Protein AF-A0A3A4UG63-F1 (afdb_monomer)

Mean predicted aligned error: 16.77 Å

Solvent-accessible surface area (backbone atoms only — not comparable to full-atom values): 6951 Å² total; per-residue (Å²): 131,82,83,76,80,80,70,86,43,28,68,48,33,47,74,71,68,38,58,67,50,102,50,87,67,40,35,25,43,45,97,91,69,50,77,26,64,47,88,69,78,74,77,79,79,59,62,96,84,64,72,79,82,62,91,85,60,94,58,74,82,79,79,65,55,90,42,75,35,37,29,29,35,79,90,79,68,50,73,49,77,19,70,22,62,75,68,52,58,90,82,47,44,73,62,77,81,74,95,76,74,78,82,128

Structure (mmCIF, N/CA/C/O backbone):
data_AF-A0A3A4UG63-F1
#
_entry.id   AF-A0A3A4UG63-F1
#
loop_
_atom_site.group_PDB
_atom_site.id
_atom_site.type_symbol
_atom_site.label_atom_id
_atom_site.label_alt_id
_atom_site.label_comp_id
_atom_site.label_asym_id
_atom_site.label_entity_id
_atom_site.label_seq_id
_atom_site.pdbx_PDB_ins_code
_atom_site.Cartn_x
_atom_site.Cartn_y
_atom_site.Cartn_z
_atom_site.occupancy
_atom_site.B_iso_or_equiv
_atom_site.auth_seq_id
_atom_site.auth_comp_id
_atom_site.auth_asym_id
_atom_site.auth_atom_id
_atom_site.pdbx_PDB_model_num
ATOM 1 N N . GLU A 1 1 ? 28.208 -4.809 -40.631 1.00 43.94 1 GLU A N 1
ATOM 2 C CA . GLU A 1 1 ? 27.530 -4.798 -39.321 1.00 43.94 1 GLU A CA 1
ATOM 3 C C . GLU A 1 1 ? 26.033 -4.956 -39.566 1.00 43.94 1 GLU A C 1
ATOM 5 O O . GLU A 1 1 ? 25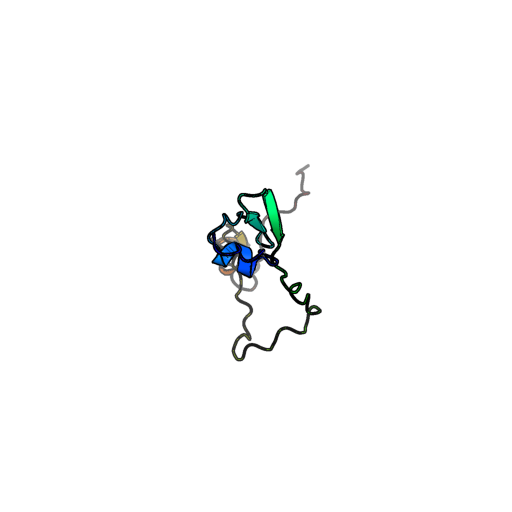.550 -4.300 -40.487 1.00 43.94 1 GLU A O 1
ATOM 10 N N . PRO A 1 2 ? 25.321 -5.879 -38.897 1.00 45.19 2 PRO A N 1
ATOM 11 C CA . PRO A 1 2 ? 23.872 -5.993 -39.055 1.00 45.19 2 PRO A CA 1
ATOM 12 C C . PRO A 1 2 ? 23.182 -4.761 -38.437 1.00 45.19 2 PRO A C 1
ATOM 14 O O . PRO A 1 2 ? 23.672 -4.253 -37.428 1.00 45.19 2 PRO A O 1
ATOM 17 N N . PRO A 1 3 ? 22.081 -4.257 -39.025 1.00 50.66 3 PRO A N 1
ATOM 18 C CA . PRO A 1 3 ? 21.398 -3.069 -38.522 1.00 50.66 3 PRO A CA 1
ATOM 19 C C . PRO A 1 3 ? 20.867 -3.349 -37.114 1.00 50.66 3 PRO A C 1
ATOM 21 O O . PRO A 1 3 ? 20.091 -4.284 -36.910 1.00 50.66 3 PRO A O 1
ATOM 24 N N . GLN A 1 4 ? 21.324 -2.569 -36.135 1.00 56.38 4 GLN A N 1
ATOM 25 C CA . GLN A 1 4 ? 20.811 -2.642 -34.772 1.00 56.38 4 GLN A CA 1
ATOM 26 C C . GLN A 1 4 ? 19.334 -2.258 -34.809 1.00 56.38 4 GLN A C 1
ATOM 28 O O . GLN A 1 4 ? 18.977 -1.188 -35.297 1.00 56.38 4 GLN A O 1
ATOM 33 N N . LYS 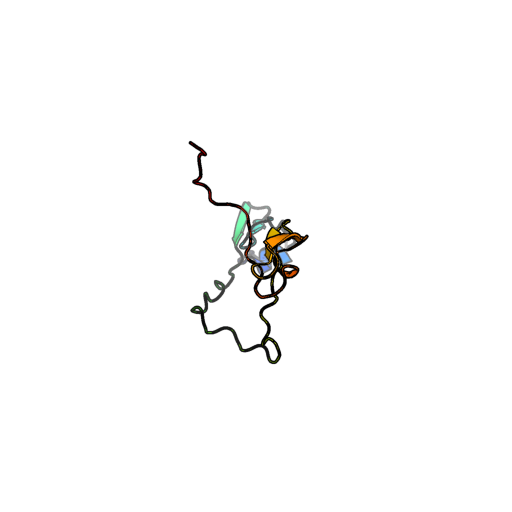A 1 5 ? 18.475 -3.169 -34.348 1.00 68.56 5 LYS A N 1
ATOM 34 C CA . LYS A 1 5 ? 17.039 -2.933 -34.242 1.00 68.56 5 LYS A CA 1
ATOM 35 C C . LYS A 1 5 ? 16.841 -1.732 -33.315 1.00 68.56 5 LYS A C 1
ATOM 37 O O . LYS A 1 5 ? 17.192 -1.806 -32.140 1.00 68.56 5 LYS A O 1
ATOM 42 N N . GLU A 1 6 ? 16.357 -0.622 -33.864 1.00 79.69 6 GLU A N 1
ATOM 43 C CA . GLU A 1 6 ? 16.074 0.582 -33.090 1.00 79.69 6 GLU A CA 1
ATOM 44 C C . GLU A 1 6 ? 15.013 0.240 -32.040 1.00 79.69 6 GLU A C 1
ATOM 46 O O . GLU A 1 6 ? 13.891 -0.120 -32.383 1.00 79.69 6 GLU A O 1
ATOM 51 N N . VAL A 1 7 ? 15.395 0.287 -30.764 1.00 88.94 7 VAL A N 1
ATOM 52 C CA . VAL A 1 7 ? 14.487 0.064 -29.634 1.00 88.94 7 VAL A CA 1
ATOM 53 C C . VAL A 1 7 ? 13.466 1.199 -29.597 1.00 88.94 7 VAL A C 1
ATOM 55 O O . VAL A 1 7 ? 13.865 2.367 -29.570 1.00 88.94 7 VAL A O 1
ATOM 58 N N . ALA A 1 8 ? 12.174 0.863 -29.574 1.00 91.56 8 ALA A N 1
ATOM 59 C CA . ALA A 1 8 ? 11.086 1.844 -29.575 1.00 91.56 8 ALA A CA 1
ATOM 60 C C . ALA A 1 8 ? 10.127 1.740 -28.373 1.00 91.56 8 ALA A C 1
ATOM 62 O O . ALA A 1 8 ? 9.240 2.582 -28.244 1.00 91.56 8 ALA A O 1
ATOM 63 N N . SER A 1 9 ? 10.299 0.758 -27.480 1.00 93.12 9 SER A N 1
ATOM 64 C CA . SER A 1 9 ? 9.457 0.586 -26.285 1.00 93.12 9 SER A CA 1
ATOM 65 C C . SER A 1 9 ? 10.243 0.140 -25.048 1.00 93.12 9 SER A C 1
ATOM 67 O O . SER A 1 9 ? 11.414 -0.248 -25.133 1.00 93.12 9 SER A O 1
ATOM 69 N N . PHE A 1 10 ? 9.586 0.175 -23.884 1.00 95.38 10 PHE A N 1
ATOM 70 C CA . PHE A 1 10 ? 10.146 -0.330 -22.630 1.00 95.38 10 PHE A CA 1
ATOM 71 C C . PHE A 1 10 ? 10.461 -1.831 -22.714 1.00 95.38 10 PHE A C 1
ATOM 73 O O . PHE A 1 10 ? 11.549 -2.249 -22.319 1.00 95.38 10 PHE A O 1
ATOM 80 N N . GLU A 1 11 ? 9.564 -2.629 -23.294 1.00 94.19 11 GLU A N 1
ATOM 81 C CA . GLU A 1 11 ? 9.719 -4.078 -23.471 1.00 94.19 11 GLU A CA 1
ATOM 82 C C . GLU A 1 11 ? 10.926 -4.393 -24.347 1.00 94.19 11 GLU A C 1
ATOM 84 O O . GLU A 1 11 ? 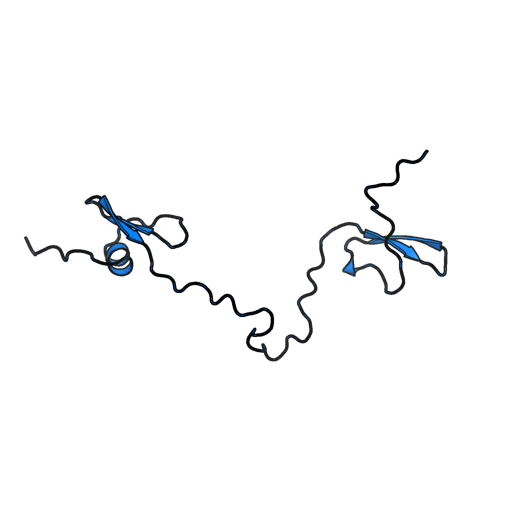11.715 -5.275 -24.013 1.00 94.19 11 GLU A O 1
ATOM 89 N N . GLU A 1 12 ? 11.106 -3.657 -25.446 1.00 94.12 12 GLU A N 1
ATOM 90 C CA . GLU A 1 12 ? 12.264 -3.825 -26.321 1.00 94.12 12 GLU A CA 1
ATOM 91 C C . GLU A 1 12 ? 13.562 -3.383 -25.635 1.00 94.12 12 GLU A C 1
ATOM 93 O O . GLU A 1 12 ? 14.588 -4.048 -25.780 1.00 94.12 12 GLU A O 1
ATOM 98 N N . CYS A 1 13 ? 13.521 -2.310 -24.838 1.00 94.69 13 CYS A N 1
ATOM 99 C CA . CYS A 1 13 ? 14.666 -1.838 -24.063 1.00 94.69 13 CYS A CA 1
ATOM 100 C C . CYS A 1 13 ? 15.102 -2.879 -23.022 1.00 94.69 13 CYS A C 1
ATOM 102 O O . CYS A 1 13 ? 16.290 -3.206 -22.939 1.00 94.69 13 CYS A O 1
ATOM 104 N N . PHE A 1 14 ? 14.144 -3.443 -22.281 1.00 94.19 14 PHE A N 1
ATOM 105 C CA . PHE A 1 14 ? 14.371 -4.492 -21.290 1.00 94.19 14 PHE A CA 1
ATOM 106 C C . PHE A 1 14 ? 14.837 -5.802 -21.935 1.00 94.19 14 PHE A C 1
ATOM 108 O O . PHE A 1 14 ? 15.813 -6.398 -21.482 1.00 94.19 14 PHE A O 1
ATOM 115 N N . ALA A 1 15 ? 14.201 -6.229 -23.029 1.00 93.62 15 ALA A N 1
ATOM 116 C CA . ALA A 1 15 ? 14.583 -7.434 -23.766 1.00 93.62 15 ALA A CA 1
ATOM 117 C C . A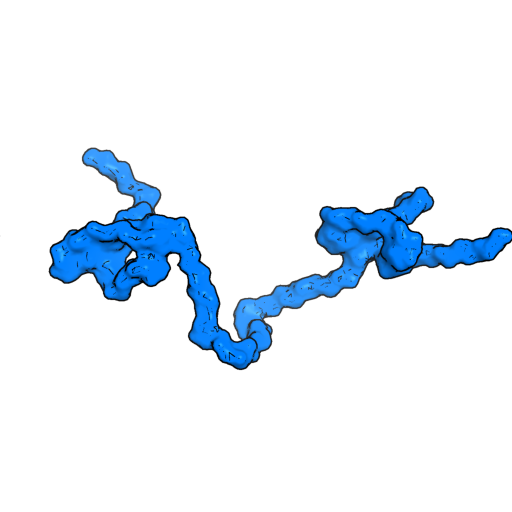LA A 1 15 ? 15.984 -7.322 -24.390 1.00 93.62 15 ALA A C 1
ATOM 119 O O . ALA A 1 15 ? 16.680 -8.326 -24.532 1.00 93.62 15 ALA A O 1
ATOM 120 N N . ALA A 1 16 ? 16.420 -6.102 -24.716 1.00 92.00 16 ALA A N 1
ATOM 121 C CA . ALA A 1 16 ? 17.785 -5.809 -25.142 1.00 92.00 16 ALA A CA 1
ATOM 122 C C . ALA A 1 16 ? 18.811 -5.818 -23.985 1.00 92.00 16 ALA A C 1
ATOM 124 O O . ALA A 1 16 ? 19.996 -5.598 -24.228 1.00 92.00 16 ALA A O 1
ATOM 125 N N . GLY A 1 17 ? 18.389 -6.086 -22.741 1.00 93.19 17 GLY A N 1
ATOM 126 C CA . GLY A 1 17 ? 19.268 -6.229 -21.575 1.00 93.19 17 GLY A CA 1
ATOM 127 C C . GLY A 1 17 ? 19.743 -4.907 -20.969 1.00 93.19 17 GLY A C 1
ATOM 128 O O . GLY A 1 17 ? 20.718 -4.893 -20.218 1.00 93.19 17 GLY A O 1
ATOM 129 N N . ASN A 1 18 ? 19.087 -3.793 -21.300 1.00 94.25 18 ASN A N 1
ATOM 130 C CA . ASN A 1 18 ? 19.417 -2.486 -20.739 1.00 94.25 18 ASN A CA 1
ATOM 131 C C . ASN A 1 18 ? 18.979 -2.373 -19.262 1.00 94.25 18 ASN A C 1
ATOM 133 O O . ASN A 1 18 ? 18.037 -3.053 -18.843 1.00 94.25 18 ASN A O 1
ATOM 137 N N . PRO A 1 19 ? 19.631 -1.511 -18.456 1.00 94.75 19 PRO A N 1
ATOM 138 C CA . PRO A 1 19 ? 19.283 -1.332 -17.052 1.00 94.75 19 PRO A CA 1
ATOM 139 C C . PRO A 1 19 ? 17.867 -0.768 -16.879 1.00 94.75 19 PRO A C 1
ATOM 141 O O . PRO A 1 19 ? 17.516 0.273 -17.445 1.00 94.75 19 PRO A O 1
ATOM 144 N N . VAL A 1 20 ? 17.085 -1.441 -16.033 1.00 96.38 20 VAL A N 1
ATOM 145 C CA . VAL A 1 20 ? 15.795 -0.960 -15.528 1.00 96.38 20 VAL A CA 1
ATOM 146 C C . VAL A 1 20 ? 16.019 -0.283 -14.181 1.00 96.38 20 VAL A C 1
ATOM 148 O O . VAL A 1 20 ? 16.731 -0.804 -13.325 1.00 96.38 20 VAL A O 1
ATOM 151 N N . MET A 1 21 ? 15.435 0.895 -14.006 1.00 92.88 21 MET A N 1
ATOM 152 C CA . MET A 1 21 ? 15.515 1.681 -12.782 1.00 92.88 21 MET A CA 1
ATOM 153 C C . MET A 1 21 ? 14.467 1.207 -11.773 1.00 92.88 21 MET A C 1
ATOM 155 O O . MET A 1 21 ? 13.371 0.789 -12.151 1.00 92.88 21 MET A O 1
ATOM 159 N N . GLU A 1 22 ? 14.793 1.312 -10.485 1.00 90.38 22 GLU A N 1
ATOM 160 C CA . GLU A 1 22 ? 13.875 1.027 -9.376 1.00 90.38 22 GLU A CA 1
ATOM 161 C C . GLU A 1 22 ? 12.856 2.170 -9.207 1.00 90.38 22 GLU A C 1
ATOM 163 O O . GLU A 1 22 ? 12.877 2.920 -8.233 1.00 90.38 22 GLU A O 1
ATOM 168 N N . SER A 1 23 ? 11.986 2.350 -10.202 1.00 90.00 23 SER A N 1
ATOM 169 C CA . SER A 1 23 ? 10.916 3.351 -10.225 1.00 90.00 23 SER A CA 1
ATOM 170 C C . SER A 1 23 ? 9.560 2.725 -10.560 1.00 90.00 23 SER A C 1
ATOM 172 O O . SER A 1 23 ? 9.485 1.612 -11.083 1.00 90.00 23 SER A O 1
ATOM 174 N N . TYR A 1 24 ? 8.481 3.446 -10.240 1.00 90.00 24 TYR A N 1
ATOM 175 C CA . TYR A 1 24 ? 7.117 3.091 -10.633 1.00 90.00 24 TYR A CA 1
ATOM 176 C C . TYR A 1 24 ? 6.434 4.290 -11.322 1.00 90.00 24 TYR A C 1
ATOM 178 O O . TYR A 1 24 ? 6.322 5.341 -10.684 1.00 90.00 24 TYR A O 1
ATOM 186 N N . PRO A 1 25 ? 5.999 4.169 -12.595 1.00 92.62 25 PRO A N 1
ATOM 187 C CA . PRO A 1 25 ? 6.182 3.010 -13.481 1.00 92.62 25 PRO A CA 1
ATOM 188 C C . PRO A 1 25 ? 7.663 2.698 -13.735 1.00 92.62 25 PRO A C 1
ATOM 190 O O . PRO A 1 25 ? 8.520 3.577 -13.576 1.00 92.62 25 PRO A O 1
ATOM 193 N N . ARG A 1 26 ? 7.969 1.450 -14.115 1.00 95.56 26 ARG A N 1
ATOM 194 C CA . ARG A 1 26 ? 9.353 1.039 -14.378 1.00 95.56 26 ARG A CA 1
ATOM 195 C C . ARG A 1 26 ? 9.917 1.829 -15.552 1.00 95.56 26 ARG A C 1
ATOM 197 O O . ARG A 1 26 ? 9.207 2.180 -16.491 1.00 95.56 26 ARG A O 1
ATOM 204 N N . GLN A 1 27 ? 11.214 2.109 -15.510 1.00 96.94 27 GLN A N 1
ATOM 205 C CA . GLN A 1 27 ? 11.891 2.874 -16.557 1.00 96.94 27 GLN A CA 1
ATOM 206 C C . GLN A 1 27 ? 13.145 2.144 -17.020 1.00 96.94 27 GLN A C 1
ATOM 208 O O . GLN A 1 27 ? 13.898 1.641 -16.194 1.00 96.94 27 GLN A O 1
ATOM 213 N N . CYS A 1 28 ? 13.393 2.107 -18.326 1.00 96.56 28 CYS A N 1
ATOM 214 C CA . CYS A 1 28 ? 14.556 1.469 -18.932 1.00 96.56 28 CYS A CA 1
ATOM 215 C C . CYS A 1 28 ? 15.405 2.502 -19.681 1.00 96.56 28 CYS A C 1
ATOM 217 O O . CYS A 1 28 ? 14.864 3.337 -20.411 1.00 96.56 28 CYS A O 1
ATOM 219 N N . ARG A 1 29 ? 16.731 2.457 -19.497 1.00 95.00 29 ARG A N 1
ATOM 220 C CA . ARG A 1 29 ? 17.675 3.395 -20.125 1.00 95.00 29 ARG A CA 1
ATOM 221 C C . ARG A 1 29 ? 18.654 2.666 -21.032 1.00 95.00 29 ARG A C 1
ATOM 223 O O . ARG A 1 29 ? 19.405 1.819 -20.563 1.00 95.00 29 ARG A O 1
ATOM 230 N N . THR A 1 30 ? 18.713 3.053 -22.299 1.00 93.00 30 THR A N 1
ATOM 231 C CA . THR A 1 30 ? 19.658 2.478 -23.262 1.00 93.00 30 THR A CA 1
ATOM 232 C C . THR A 1 30 ? 21.069 3.057 -23.129 1.00 93.00 30 THR A C 1
ATOM 234 O O . THR A 1 30 ? 21.279 4.133 -22.558 1.00 93.00 30 THR A O 1
ATOM 237 N N . VAL A 1 31 ? 22.057 2.363 -23.703 1.00 89.31 31 VAL A N 1
ATOM 238 C CA . VAL A 1 31 ? 23.461 2.818 -23.745 1.00 89.31 31 VAL A CA 1
ATOM 239 C C . VAL A 1 31 ? 23.656 4.138 -24.501 1.00 89.31 31 VAL A C 1
ATOM 241 O O . VAL A 1 31 ? 24.518 4.928 -24.125 1.00 89.31 31 VAL A O 1
ATOM 244 N N . ASP A 1 32 ? 22.835 4.411 -25.522 1.00 89.75 32 ASP A N 1
ATOM 245 C CA . ASP A 1 32 ? 22.810 5.679 -26.268 1.00 89.75 32 ASP A CA 1
ATOM 246 C C . ASP A 1 32 ? 22.036 6.790 -25.532 1.00 89.75 32 ASP A C 1
ATOM 248 O O . ASP A 1 32 ? 21.969 7.923 -26.003 1.00 89.75 32 ASP A O 1
ATOM 252 N N . GLY A 1 33 ? 21.498 6.495 -24.343 1.00 89.25 33 GLY A N 1
ATOM 253 C CA . GLY A 1 33 ? 20.894 7.478 -23.449 1.00 89.25 33 GLY A CA 1
ATOM 254 C C . GLY A 1 33 ? 19.412 7.755 -23.693 1.00 89.25 33 GLY A C 1
ATOM 255 O O . GLY A 1 33 ? 18.901 8.726 -23.135 1.00 89.25 33 GLY A O 1
ATOM 256 N N . LYS A 1 34 ? 18.716 6.926 -24.479 1.00 93.12 34 LYS A N 1
ATOM 257 C CA . LYS A 1 34 ? 17.254 6.986 -24.609 1.00 93.12 34 LYS A CA 1
ATOM 258 C C . LYS A 1 34 ? 16.591 6.381 -23.374 1.00 93.12 34 LYS A C 1
ATOM 260 O O . LYS A 1 34 ? 17.140 5.485 -22.730 1.00 93.12 34 LYS A O 1
ATOM 265 N N . TYR A 1 35 ? 15.399 6.879 -23.062 1.00 94.00 35 TYR A N 1
ATOM 266 C CA . TYR A 1 35 ? 14.602 6.445 -21.919 1.00 94.00 35 TYR A CA 1
ATOM 267 C C . TYR A 1 35 ? 13.235 5.974 -22.390 1.00 94.00 35 TYR A C 1
ATOM 269 O O . TYR A 1 35 ? 12.574 6.665 -23.164 1.00 94.00 35 TYR A O 1
ATOM 277 N N . PHE A 1 36 ? 12.816 4.825 -21.874 1.00 95.75 36 PHE A N 1
ATOM 278 C CA . PHE A 1 36 ? 11.508 4.240 -22.127 1.00 95.75 36 PHE A CA 1
ATOM 279 C C . PHE A 1 36 ? 10.823 3.985 -20.787 1.00 95.75 36 PHE A C 1
ATOM 281 O O . PHE A 1 36 ? 11.416 3.378 -19.894 1.00 95.75 36 PHE A O 1
ATOM 288 N N . VAL A 1 37 ? 9.598 4.478 -20.638 1.00 96.06 37 VAL A N 1
ATOM 289 C CA . VAL A 1 37 ? 8.764 4.282 -19.447 1.00 96.06 37 VAL A CA 1
ATOM 290 C C . VAL A 1 37 ? 7.764 3.177 -19.760 1.00 96.06 37 VAL A C 1
ATOM 292 O O . VAL A 1 37 ? 7.221 3.149 -20.862 1.00 96.06 37 VAL A O 1
ATOM 295 N N . GLU A 1 38 ? 7.551 2.261 -18.821 1.00 94.44 38 GLU A N 1
ATOM 296 C CA . GLU A 1 38 ? 6.510 1.242 -18.927 1.00 94.44 38 GLU A CA 1
ATOM 297 C C . GLU A 1 38 ? 5.126 1.905 -18.965 1.00 94.44 38 GLU A C 1
ATOM 299 O O . GLU A 1 38 ? 4.785 2.702 -18.086 1.00 94.44 38 GLU A O 1
ATOM 304 N N . GLU A 1 39 ? 4.330 1.568 -19.978 1.00 91.75 39 GLU A N 1
ATOM 305 C CA . GLU A 1 39 ? 2.937 1.993 -20.074 1.00 91.75 39 GLU A CA 1
ATOM 306 C C . GLU A 1 39 ? 2.085 1.038 -19.235 1.00 91.75 39 GLU A C 1
ATOM 308 O O . GLU A 1 39 ? 1.691 -0.039 -19.677 1.00 91.75 39 GLU A O 1
ATOM 313 N N . ILE A 1 40 ? 1.861 1.414 -17.978 1.00 87.25 40 ILE A N 1
ATOM 314 C CA . ILE A 1 40 ? 0.900 0.737 -17.112 1.00 87.25 40 ILE A CA 1
ATOM 315 C C . ILE A 1 40 ? -0.456 1.424 -17.245 1.00 87.25 40 ILE A C 1
ATOM 317 O O . ILE A 1 40 ? -0.555 2.649 -17.162 1.00 87.25 40 ILE A O 1
ATOM 321 N N . GLU A 1 41 ? -1.510 0.635 -17.435 1.00 82.12 41 GLU A N 1
ATOM 322 C CA . GLU A 1 41 ? -2.871 1.136 -17.274 1.00 82.12 41 GLU A CA 1
ATOM 323 C C . GLU A 1 41 ? -3.025 1.599 -15.821 1.00 82.12 41 GLU A C 1
ATOM 325 O O . GLU A 1 41 ? -2.623 0.888 -14.891 1.00 82.12 41 GLU A O 1
ATOM 330 N N . GLU A 1 42 ? -3.546 2.812 -15.611 1.00 77.62 42 GLU A N 1
ATOM 331 C CA . GLU A 1 42 ? -3.818 3.282 -14.255 1.00 77.62 42 GLU A CA 1
ATOM 332 C C . GLU A 1 42 ? -4.681 2.235 -13.542 1.00 77.62 42 GLU A C 1
ATOM 334 O O . GLU A 1 42 ? -5.642 1.730 -14.138 1.00 77.62 42 GLU A O 1
ATOM 339 N N . PRO A 1 43 ? -4.360 1.876 -12.283 1.00 66.56 43 PRO A N 1
ATOM 340 C CA . PRO A 1 43 ? -5.230 0.996 -11.533 1.00 66.56 43 PRO A CA 1
ATOM 341 C C . PRO A 1 43 ? -6.595 1.663 -11.525 1.00 66.56 43 PRO A C 1
ATOM 343 O O . PRO A 1 43 ? -6.711 2.813 -11.097 1.00 66.56 43 PRO A O 1
ATOM 346 N N . ILE A 1 44 ? -7.601 0.954 -12.043 1.00 64.06 44 ILE A N 1
ATOM 347 C CA . ILE A 1 44 ? -8.980 1.416 -12.008 1.00 64.06 44 ILE A CA 1
ATOM 348 C C . ILE A 1 44 ? -9.231 1.783 -10.550 1.00 64.06 44 ILE A C 1
ATOM 350 O O . ILE A 1 44 ? -9.292 0.906 -9.684 1.00 64.06 44 ILE A O 1
ATOM 354 N N . LEU A 1 45 ? -9.316 3.085 -10.267 1.00 62.84 45 LEU A N 1
ATOM 355 C CA . LEU A 1 45 ? -9.853 3.585 -9.017 1.00 62.84 45 LEU A CA 1
ATOM 356 C C . LEU A 1 45 ? -11.335 3.256 -9.098 1.00 62.84 45 LEU A C 1
ATOM 358 O O . LEU A 1 45 ? -12.159 4.091 -9.470 1.00 62.84 45 LEU A O 1
ATOM 362 N N . LEU A 1 46 ? -11.648 1.979 -8.872 1.00 61.97 46 LEU A N 1
ATOM 363 C CA . LEU A 1 46 ? -13.011 1.513 -8.787 1.00 61.97 46 LEU A CA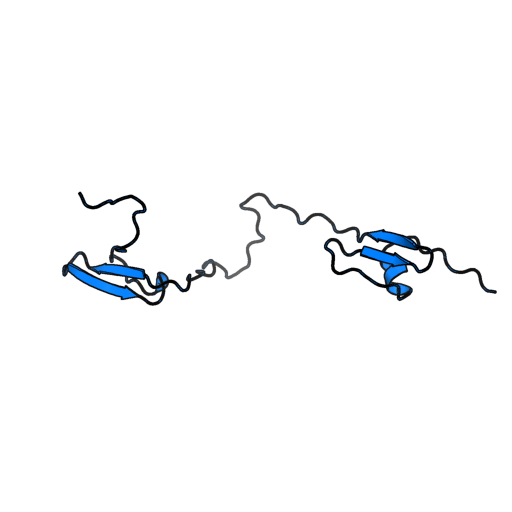 1
ATOM 364 C C . LEU A 1 46 ? -13.683 2.417 -7.756 1.00 61.97 46 LEU A C 1
ATOM 366 O O . LEU A 1 46 ? -13.088 2.682 -6.701 1.00 61.97 46 LEU A O 1
ATOM 370 N N . PRO A 1 47 ? -14.884 2.937 -8.053 1.00 65.56 47 PRO A N 1
ATOM 371 C CA . PRO A 1 47 ? -15.620 3.680 -7.052 1.00 65.56 47 PRO A CA 1
ATOM 372 C C . PRO A 1 47 ? -15.727 2.800 -5.797 1.00 65.56 47 PRO A C 1
ATOM 374 O O . PRO A 1 47 ? -15.871 1.576 -5.923 1.00 65.56 47 PRO A O 1
ATOM 377 N N . PRO A 1 48 ? -15.619 3.380 -4.587 1.00 58.00 48 PRO A N 1
ATOM 378 C CA . PRO A 1 48 ? -15.787 2.616 -3.359 1.00 58.00 48 PRO A CA 1
ATOM 379 C C . PRO A 1 48 ? -17.138 1.889 -3.417 1.00 58.00 48 PRO A C 1
ATOM 381 O O . PRO A 1 48 ? -18.186 2.530 -3.388 1.00 58.00 48 PRO A O 1
ATOM 384 N N . GLY A 1 49 ? -17.102 0.560 -3.571 1.00 56.09 49 GLY A N 1
ATOM 385 C CA . GLY A 1 49 ? -18.296 -0.277 -3.735 1.00 56.09 49 GLY A CA 1
ATOM 386 C C . GLY A 1 49 ? -18.271 -1.286 -4.889 1.00 56.09 49 GLY A C 1
ATOM 387 O O . GLY A 1 49 ? -19.083 -2.200 -4.863 1.00 56.09 49 GLY A O 1
ATOM 388 N N . GLU A 1 50 ? -17.344 -1.189 -5.849 1.00 60.59 50 GLU A N 1
ATOM 389 C CA . GLU A 1 50 ? -17.314 -2.091 -7.023 1.00 60.59 50 GLU A CA 1
ATOM 390 C C . GLU A 1 50 ? -16.188 -3.144 -6.969 1.00 60.59 50 GLU A C 1
ATOM 392 O O . GLU A 1 50 ? -15.720 -3.628 -8.002 1.00 60.59 50 GLU A O 1
ATOM 397 N N . LEU A 1 51 ? -15.706 -3.508 -5.772 1.00 63.69 51 LEU A N 1
ATOM 398 C CA . LEU A 1 51 ? -14.784 -4.641 -5.667 1.00 63.69 51 LEU A CA 1
ATOM 399 C C . LEU A 1 51 ? -15.499 -5.905 -6.179 1.00 63.69 51 LEU A C 1
ATOM 401 O O . LEU A 1 51 ? -16.608 -6.187 -5.713 1.00 63.69 51 LEU A O 1
ATOM 405 N N . PRO A 1 52 ? -14.885 -6.697 -7.082 1.00 58.62 52 PRO A N 1
ATOM 406 C CA . PRO A 1 52 ? -15.446 -7.984 -7.460 1.00 58.62 52 PRO A CA 1
ATOM 407 C C . PRO A 1 52 ? -15.635 -8.798 -6.184 1.00 58.62 52 PRO A C 1
ATOM 409 O O . PRO A 1 52 ? -14.688 -9.002 -5.422 1.00 58.62 52 PRO A O 1
ATOM 412 N N . SER A 1 53 ? -16.880 -9.198 -5.924 1.00 53.22 53 SER A N 1
ATOM 413 C CA . SER A 1 53 ? -17.255 -9.952 -4.736 1.00 53.22 53 SER A CA 1
ATOM 414 C C . SER A 1 53 ? -16.420 -11.226 -4.690 1.00 53.22 53 SER A C 1
ATOM 416 O O . SER A 1 53 ? -16.682 -12.179 -5.421 1.00 53.22 53 SER A O 1
ATOM 418 N N . VAL A 1 54 ? -15.376 -11.234 -3.865 1.00 62.09 54 VAL A N 1
ATOM 419 C CA . VAL A 1 54 ? -14.597 -12.437 -3.592 1.00 62.09 54 VAL A CA 1
ATOM 420 C C . VAL A 1 54 ? -15.530 -13.422 -2.877 1.00 62.09 54 VAL A C 1
ATOM 422 O O . VAL A 1 54 ? -16.013 -13.111 -1.784 1.00 62.09 54 VAL A O 1
ATOM 425 N N . PRO A 1 55 ? -15.852 -14.589 -3.470 1.00 49.47 55 PRO A N 1
ATOM 426 C CA . PRO A 1 55 ? -16.749 -15.537 -2.827 1.00 49.47 55 PRO A CA 1
ATOM 427 C C . PRO A 1 5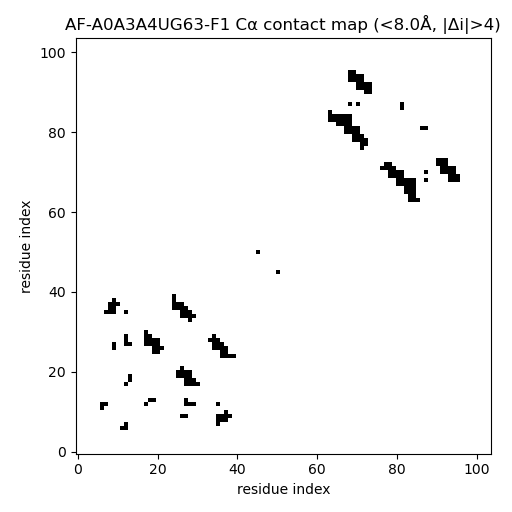5 ? -16.054 -16.096 -1.579 1.00 49.47 55 PR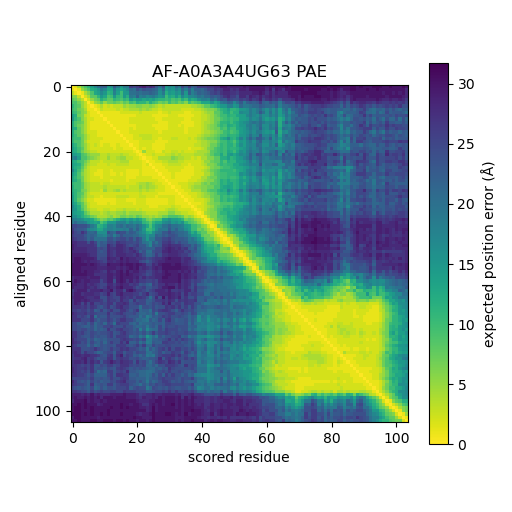O A C 1
ATOM 429 O O . PRO A 1 55 ? -15.109 -16.874 -1.685 1.00 49.47 55 PRO A O 1
ATOM 432 N N . GLY A 1 56 ? -16.512 -15.662 -0.398 1.00 58.59 56 GLY A N 1
ATOM 433 C CA . GLY A 1 56 ? -16.031 -16.130 0.908 1.00 58.59 56 GLY A CA 1
ATOM 434 C C . GLY A 1 56 ? -15.435 -15.073 1.849 1.00 58.59 56 GLY A C 1
ATOM 435 O O . GLY A 1 56 ? -14.924 -15.456 2.899 1.00 58.59 56 GLY A O 1
ATOM 436 N N . SER A 1 57 ? -15.491 -13.775 1.525 1.00 55.62 57 SER A N 1
ATOM 437 C CA . SER A 1 57 ? -14.948 -12.707 2.387 1.00 55.62 57 SER A CA 1
ATOM 438 C C . SER A 1 57 ? -16.027 -11.870 3.082 1.00 55.62 57 SER A C 1
ATOM 440 O O . SER A 1 57 ? -15.984 -10.646 3.052 1.00 55.62 57 SER A O 1
ATOM 442 N N . ASP A 1 58 ? -16.961 -12.513 3.782 1.00 60.72 58 ASP A N 1
ATOM 443 C CA . ASP A 1 58 ? -17.906 -11.821 4.686 1.00 60.72 58 ASP A CA 1
ATOM 444 C C . ASP A 1 58 ? -17.263 -11.427 6.031 1.00 60.72 58 ASP A C 1
ATOM 446 O O . ASP A 1 58 ? -17.936 -11.071 6.998 1.00 60.72 58 ASP A O 1
ATOM 450 N N . LYS A 1 59 ? -15.937 -11.520 6.121 1.00 60.69 59 LYS A N 1
ATOM 451 C CA . LYS A 1 59 ? -15.137 -10.951 7.196 1.00 60.69 59 LYS A CA 1
ATOM 452 C C . LYS A 1 59 ? -14.024 -10.193 6.510 1.00 60.69 59 LYS A C 1
ATOM 454 O O . LYS A 1 59 ? -13.053 -10.802 6.066 1.00 60.69 59 LYS A O 1
ATOM 459 N N . GLU A 1 60 ? -14.189 -8.880 6.389 1.00 63.53 60 GLU A N 1
ATOM 460 C CA . GLU A 1 60 ? -13.045 -8.001 6.173 1.00 63.53 60 GLU A CA 1
ATOM 461 C C . GLU A 1 60 ? -11.954 -8.462 7.150 1.00 63.53 60 GLU A C 1
ATOM 463 O O . GLU A 1 60 ? -12.274 -8.690 8.325 1.00 63.53 60 GLU A O 1
ATOM 468 N N . PRO A 1 61 ? -10.714 -8.726 6.699 1.00 60.59 61 PRO A N 1
ATOM 469 C CA . PRO A 1 61 ? -9.658 -9.119 7.612 1.00 60.59 61 PRO A CA 1
ATOM 470 C C . PRO A 1 61 ? -9.564 -8.021 8.666 1.00 60.59 61 PRO A C 1
ATOM 472 O O . PRO A 1 61 ? -9.193 -6.889 8.365 1.00 60.59 61 PRO A O 1
ATOM 475 N N . VAL A 1 62 ? -9.992 -8.338 9.889 1.00 67.19 62 VAL A N 1
ATOM 476 C CA . VAL A 1 62 ? -9.926 -7.408 11.009 1.00 67.19 62 VAL A CA 1
ATOM 477 C C . VAL A 1 62 ? -8.443 -7.185 11.252 1.00 67.19 62 VAL A C 1
ATOM 479 O O . VAL A 1 62 ? -7.757 -8.026 11.832 1.00 67.19 62 VAL A O 1
ATOM 482 N N . PHE A 1 63 ? -7.927 -6.079 10.725 1.00 65.06 63 PHE A N 1
ATOM 483 C CA . PHE A 1 63 ? -6.556 -5.658 10.943 1.00 65.06 63 PHE A CA 1
ATOM 484 C C . PHE A 1 63 ? -6.445 -5.206 12.395 1.00 65.06 63 PHE A C 1
ATOM 486 O O . PHE A 1 63 ? -6.704 -4.054 12.739 1.00 65.06 63 PHE A O 1
ATOM 493 N N . CYS A 1 64 ? -6.097 -6.144 13.271 1.00 77.06 64 CYS A N 1
ATOM 494 C CA . CYS A 1 64 ? -5.819 -5.839 14.662 1.00 77.06 64 CYS A CA 1
ATOM 495 C C . CYS A 1 64 ? -4.522 -5.034 14.734 1.00 77.06 64 CYS A C 1
ATOM 497 O O . CYS A 1 64 ? -3.432 -5.558 14.479 1.00 77.06 64 CYS A O 1
ATOM 499 N N . ILE A 1 65 ? -4.637 -3.756 15.092 1.00 76.00 65 ILE A N 1
ATOM 500 C CA . ILE A 1 65 ? -3.469 -2.946 15.430 1.00 76.00 65 ILE A CA 1
ATOM 501 C C . ILE A 1 65 ? -2.791 -3.546 16.671 1.00 76.00 65 ILE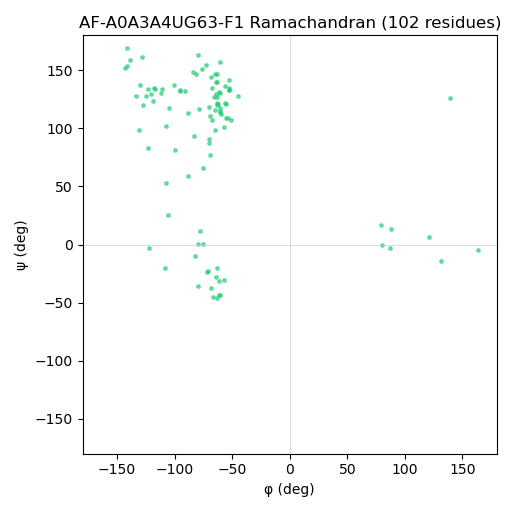 A C 1
ATOM 503 O O . ILE A 1 65 ? -3.450 -4.006 17.602 1.00 76.00 65 ILE A O 1
ATOM 507 N N . GLN A 1 66 ? -1.463 -3.563 16.684 1.00 77.44 66 GLN A N 1
ATOM 508 C CA . GLN A 1 66 ? -0.664 -4.128 17.777 1.00 77.44 66 GLN A CA 1
ATOM 509 C C . GLN A 1 66 ? -0.397 -3.058 18.849 1.00 77.44 66 GLN A C 1
ATOM 511 O O . GLN A 1 66 ? 0.750 -2.687 19.090 1.00 77.44 66 GLN A O 1
ATOM 516 N N . VAL A 1 67 ? -1.463 -2.496 19.428 1.00 84.69 67 VAL 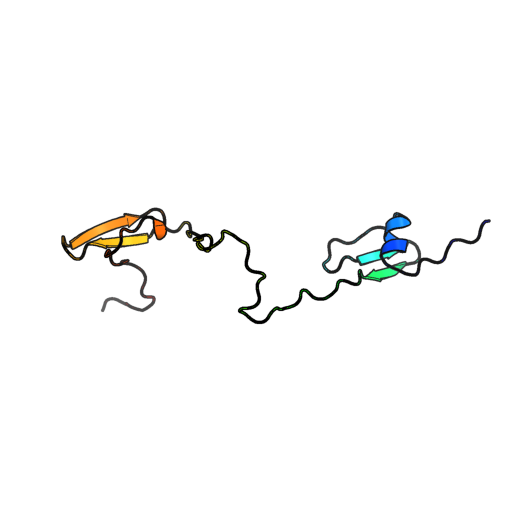A N 1
ATOM 517 C CA . VAL A 1 67 ? -1.385 -1.427 20.437 1.00 84.69 67 VAL A CA 1
ATOM 518 C C . VAL A 1 67 ? -2.046 -1.888 21.730 1.00 84.69 67 VAL A C 1
ATOM 520 O O . VAL A 1 67 ? -3.193 -2.343 21.716 1.00 84.69 67 VAL A O 1
ATOM 523 N N . ILE A 1 68 ? -1.329 -1.721 22.847 1.00 87.38 68 ILE A N 1
ATOM 524 C CA . ILE A 1 68 ? -1.856 -2.007 24.182 1.00 87.38 68 ILE A CA 1
ATOM 525 C C . ILE A 1 68 ? -3.064 -1.100 24.425 1.00 87.38 68 ILE A C 1
ATOM 527 O O . ILE A 1 68 ? -2.933 0.119 24.482 1.00 87.38 68 ILE A O 1
ATOM 531 N N . THR A 1 69 ? -4.241 -1.704 24.552 1.00 89.94 69 THR A N 1
ATOM 532 C CA . THR A 1 69 ? -5.512 -1.002 24.721 1.00 89.94 69 THR A CA 1
ATOM 533 C C . THR A 1 69 ? -5.998 -1.181 26.155 1.00 89.94 69 THR A C 1
ATOM 535 O O . THR A 1 69 ? -6.504 -2.252 26.496 1.00 89.94 69 THR A O 1
ATOM 538 N N . PRO A 1 70 ? -5.849 -0.182 27.035 1.00 93.62 70 PRO A N 1
ATOM 539 C CA . PRO A 1 70 ? -6.476 -0.220 28.350 1.00 93.62 70 PRO A CA 1
ATOM 540 C C . PRO A 1 70 ? -8.004 -0.136 28.205 1.00 93.62 70 PRO A C 1
ATOM 542 O O . PRO A 1 70 ? -8.507 0.691 27.449 1.00 93.62 70 PRO A O 1
ATOM 545 N N . ALA A 1 71 ? -8.767 -0.964 28.922 1.00 94.50 71 ALA A N 1
ATOM 546 C CA . ALA A 1 71 ? -10.231 -0.922 28.925 1.00 94.50 71 ALA A CA 1
ATOM 547 C C . ALA A 1 71 ? -10.831 -1.215 30.310 1.00 94.50 71 ALA A C 1
ATOM 549 O O . ALA A 1 71 ? -10.249 -1.933 31.125 1.00 94.50 71 ALA A O 1
ATOM 550 N N . ARG A 1 72 ? -12.022 -0.663 30.566 1.00 95.69 72 ARG A N 1
ATOM 551 C CA . ARG A 1 72 ? -12.786 -0.781 31.811 1.00 95.69 72 ARG A CA 1
ATOM 552 C C . ARG A 1 72 ? -14.050 -1.615 31.622 1.00 95.69 72 ARG A C 1
ATOM 554 O O . ARG A 1 72 ? -14.837 -1.360 30.714 1.00 95.69 72 ARG A O 1
ATOM 561 N N . ASN A 1 73 ? -14.299 -2.534 32.545 1.00 96.00 73 ASN A N 1
ATOM 562 C CA . ASN A 1 73 ? -15.561 -3.247 32.669 1.00 96.00 73 ASN A CA 1
ATOM 563 C C . ASN A 1 73 ? -16.609 -2.353 33.363 1.00 96.00 73 ASN A C 1
ATOM 565 O O . ASN A 1 73 ? -16.424 -2.013 34.535 1.00 96.00 73 ASN A O 1
ATOM 569 N N . PRO A 1 74 ? -17.724 -1.979 32.712 1.00 93.00 74 PRO A N 1
ATOM 570 C CA . PRO A 1 74 ? -18.741 -1.133 33.336 1.00 93.00 74 PRO A CA 1
ATOM 571 C C . PRO A 1 74 ? -19.544 -1.840 34.440 1.00 93.00 74 PRO A C 1
ATOM 573 O O . PRO A 1 74 ? -20.089 -1.164 35.306 1.00 93.00 74 PRO A O 1
ATOM 576 N N . ALA A 1 75 ? -19.614 -3.176 34.443 1.00 94.88 75 ALA A N 1
ATOM 577 C CA . ALA A 1 75 ? -20.361 -3.938 35.445 1.00 94.88 75 ALA A CA 1
ATOM 578 C C . ALA A 1 75 ? -19.593 -4.091 36.768 1.00 94.88 75 ALA A C 1
ATOM 580 O O . ALA A 1 75 ? -20.202 -4.076 37.834 1.00 94.88 75 ALA A O 1
ATOM 581 N N . THR A 1 76 ? -18.264 -4.239 36.709 1.00 95.88 76 THR A N 1
ATOM 582 C CA . THR A 1 76 ? -17.416 -4.458 37.899 1.00 95.88 76 THR A CA 1
ATOM 583 C C . THR A 1 76 ? -16.553 -3.253 38.266 1.00 95.88 76 THR A C 1
ATOM 585 O O . THR A 1 76 ? -16.087 -3.150 39.396 1.00 95.88 76 THR A O 1
ATOM 588 N N . GLY A 1 77 ? -16.322 -2.334 37.326 1.00 92.31 77 GLY A N 1
ATOM 589 C CA . GLY A 1 77 ? -15.395 -1.215 37.475 1.00 92.31 77 GLY A CA 1
ATOM 590 C C . GLY A 1 77 ? -13.921 -1.571 37.250 1.00 92.31 77 GLY A C 1
ATOM 591 O O . GLY A 1 77 ? -13.089 -0.670 37.322 1.00 92.31 77 GLY A O 1
ATOM 592 N N . GLU A 1 78 ? -13.603 -2.834 36.961 1.00 95.38 78 GLU A N 1
ATOM 593 C CA . GLU A 1 78 ? -12.245 -3.341 36.728 1.00 95.38 78 GLU A CA 1
ATOM 594 C C . GLU A 1 78 ? -11.598 -2.719 35.482 1.00 95.38 78 GLU A C 1
ATOM 596 O O . GLU A 1 78 ? -12.267 -2.564 34.463 1.00 95.38 78 GLU A O 1
ATOM 601 N N . VAL A 1 79 ? -10.301 -2.397 35.545 1.00 94.44 79 VAL A N 1
ATOM 602 C CA . VAL A 1 79 ? -9.508 -1.873 34.418 1.00 94.44 79 VAL A CA 1
ATOM 603 C C . VAL A 1 79 ? -8.387 -2.852 34.082 1.00 94.44 79 VAL A C 1
ATOM 605 O O . VAL A 1 79 ? -7.693 -3.319 34.985 1.00 94.44 79 VAL A O 1
ATOM 608 N N . ARG A 1 80 ? -8.202 -3.160 32.792 1.00 93.75 80 ARG A N 1
ATOM 609 C CA . ARG A 1 80 ? -7.165 -4.075 32.293 1.00 93.75 80 ARG A CA 1
ATOM 610 C C . ARG A 1 80 ? -6.560 -3.594 30.986 1.00 93.75 80 ARG A C 1
ATOM 612 O O . ARG A 1 80 ? -7.224 -2.925 30.204 1.00 93.75 80 ARG A O 1
ATOM 619 N N . GLU A 1 81 ? -5.323 -4.002 30.746 1.00 93.75 81 GLU A N 1
ATOM 620 C CA . GLU A 1 81 ? -4.616 -3.783 29.489 1.00 93.75 81 GLU A CA 1
ATOM 621 C C . GLU A 1 81 ? -4.753 -5.002 28.579 1.00 93.75 81 GLU A C 1
ATOM 623 O O . GLU A 1 81 ? -4.553 -6.144 29.004 1.00 93.75 81 GLU A O 1
ATOM 628 N N . PHE A 1 82 ? -5.101 -4.743 27.324 1.00 92.06 82 PHE A N 1
ATOM 629 C CA . PHE A 1 82 ? -5.267 -5.753 26.290 1.00 92.06 82 PHE A CA 1
ATOM 630 C C . PHE A 1 82 ? -4.156 -5.589 25.248 1.00 92.06 82 PHE A C 1
ATOM 632 O O . PHE A 1 82 ? -3.940 -4.463 24.806 1.00 92.06 82 PHE A O 1
ATOM 639 N N . PRO A 1 83 ? -3.428 -6.653 24.855 1.00 89.88 83 PRO A N 1
ATOM 640 C CA . PRO A 1 83 ? -2.301 -6.548 23.920 1.00 89.88 83 PRO A CA 1
ATOM 641 C C . PRO A 1 83 ? -2.665 -5.915 22.571 1.00 89.88 83 PRO A C 1
ATOM 643 O O . PRO A 1 83 ? -1.828 -5.258 21.953 1.00 89.88 83 PRO A O 1
ATOM 646 N N . THR A 1 84 ? -3.913 -6.102 22.133 1.00 87.62 84 THR A N 1
ATOM 647 C CA . THR A 1 84 ? -4.497 -5.483 20.941 1.00 87.62 84 THR A CA 1
ATOM 648 C C . THR A 1 84 ? -5.937 -5.027 21.226 1.00 87.62 84 THR A C 1
ATOM 650 O O . THR A 1 84 ? -6.586 -5.587 22.116 1.00 87.62 84 THR A O 1
ATOM 653 N N . PRO A 1 85 ? -6.514 -4.083 20.454 1.00 87.25 85 PRO A N 1
ATOM 654 C CA . PRO A 1 85 ? -7.923 -3.710 20.615 1.00 87.25 85 PRO A CA 1
ATOM 655 C C . PRO A 1 85 ? -8.903 -4.850 20.319 1.00 87.25 85 PRO A C 1
ATOM 657 O O . PRO A 1 85 ? -10.045 -4.808 20.764 1.00 87.25 85 PRO A O 1
ATOM 660 N N . CYS A 1 86 ? -8.471 -5.871 19.576 1.00 88.50 86 CYS A N 1
ATOM 661 C CA . CYS A 1 86 ? -9.275 -7.057 19.287 1.00 88.50 86 CYS A CA 1
ATOM 662 C C . CYS A 1 86 ? -9.450 -7.966 20.511 1.00 88.50 86 CYS A C 1
ATOM 664 O O . CYS A 1 86 ? -10.415 -8.724 20.574 1.00 88.50 86 CYS A O 1
ATOM 666 N N . ASP A 1 87 ? -8.536 -7.886 21.483 1.00 91.62 87 ASP A N 1
ATOM 667 C CA . ASP A 1 87 ? -8.598 -8.682 22.709 1.00 91.62 87 ASP A CA 1
ATOM 668 C C . ASP A 1 87 ? -9.537 -8.062 23.759 1.00 91.62 87 ASP A C 1
ATOM 670 O O . ASP A 1 87 ? -9.841 -8.704 24.767 1.00 91.62 87 ASP A O 1
ATOM 674 N N . VAL A 1 88 ? -10.011 -6.827 23.537 1.00 92.06 88 VAL A N 1
ATOM 675 C CA . VAL A 1 88 ? -10.956 -6.138 24.425 1.00 92.06 88 VAL A CA 1
ATOM 676 C C . VAL A 1 88 ? -12.332 -6.817 24.328 1.00 92.06 88 VAL A C 1
ATOM 678 O O . VAL A 1 88 ? -12.940 -6.818 23.254 1.00 92.06 88 VAL A O 1
ATOM 681 N N . PRO A 1 89 ? -12.880 -7.380 25.424 1.00 93.56 89 PRO A N 1
ATOM 682 C CA . PRO A 1 89 ? -14.163 -8.064 25.376 1.00 93.56 89 PRO A CA 1
ATOM 683 C C . PRO A 1 89 ? -15.313 -7.108 25.026 1.00 93.56 89 PRO A C 1
ATOM 685 O O . PRO A 1 89 ? -15.315 -5.954 25.472 1.00 93.56 89 PRO A O 1
ATOM 688 N N . PRO A 1 90 ? -16.348 -7.583 24.308 1.00 92.19 90 PRO A N 1
ATOM 689 C CA . PRO A 1 90 ? -17.528 -6.779 24.019 1.00 92.19 90 PRO A CA 1
ATOM 690 C C . PRO A 1 90 ? -18.136 -6.174 25.290 1.00 92.19 90 PRO A C 1
ATOM 692 O O . PRO A 1 90 ? -18.326 -6.860 26.295 1.00 92.19 90 PRO A O 1
ATOM 695 N N . GLY A 1 91 ? -18.451 -4.879 25.237 1.00 90.25 91 GLY A N 1
ATOM 696 C CA . GLY A 1 91 ? -19.034 -4.139 26.360 1.00 90.25 91 GLY A CA 1
ATOM 697 C C . GLY A 1 91 ? -18.023 -3.542 27.344 1.00 90.25 91 GLY A C 1
ATOM 698 O O . GLY A 1 91 ? -18.441 -2.833 28.257 1.00 90.25 91 GLY A O 1
ATOM 699 N N . TRP A 1 92 ? -16.719 -3.770 27.168 1.00 94.81 92 TRP A N 1
ATOM 700 C CA . TRP A 1 92 ? -15.686 -3.007 27.873 1.00 94.81 92 TRP A CA 1
ATOM 701 C C . TRP A 1 92 ? -15.438 -1.668 27.169 1.00 94.81 92 TRP A C 1
ATOM 703 O O . TRP A 1 92 ? -15.545 -1.560 25.950 1.00 94.81 92 TRP A O 1
ATOM 713 N N . ILE A 1 93 ? -15.120 -0.636 27.949 1.00 93.19 93 ILE A N 1
ATOM 714 C CA . ILE A 1 93 ? -14.927 0.736 27.467 1.00 93.19 93 ILE A CA 1
ATOM 715 C C . ILE A 1 93 ? -13.422 1.035 27.455 1.00 93.19 93 ILE A C 1
ATOM 717 O O . ILE A 1 93 ? -12.832 1.013 28.535 1.00 93.19 93 ILE A O 1
ATOM 721 N N . PRO A 1 94 ? -12.781 1.318 26.305 1.00 90.94 94 PRO A N 1
ATOM 722 C CA . PRO A 1 94 ? -11.378 1.733 26.262 1.00 90.94 94 PRO A CA 1
ATOM 723 C C . PRO A 1 94 ? -11.119 2.978 27.124 1.00 90.94 94 PRO A C 1
ATOM 725 O O . PRO A 1 94 ? -11.909 3.923 27.108 1.00 90.94 94 PRO A O 1
ATOM 728 N N . VAL A 1 95 ? -10.028 2.981 27.892 1.00 89.06 95 VAL A N 1
ATOM 729 C CA . VAL A 1 95 ? -9.656 4.055 28.827 1.00 89.06 95 VAL A CA 1
ATOM 730 C C . VAL A 1 95 ? -8.263 4.604 28.508 1.00 89.06 95 VAL A C 1
ATOM 732 O O . VAL A 1 95 ? -7.270 4.221 29.109 1.00 89.06 95 VAL A O 1
ATOM 735 N N . GLY A 1 96 ? -8.207 5.521 27.543 1.00 71.50 96 GLY A N 1
ATOM 736 C CA . GLY A 1 96 ? -6.996 6.167 27.016 1.00 71.50 96 GLY A CA 1
ATOM 737 C C . GLY A 1 96 ? -7.137 6.268 25.495 1.00 71.50 96 GLY A C 1
ATOM 738 O O . GLY A 1 96 ? -7.492 5.287 24.863 1.00 71.50 96 GLY A O 1
ATOM 739 N N . GLU A 1 97 ? -7.016 7.399 24.814 1.00 60.72 97 GLU A N 1
ATOM 740 C CA . GLU A 1 97 ? -6.441 8.701 25.121 1.00 60.72 97 GLU A CA 1
ATOM 741 C C . GLU A 1 97 ? -7.444 9.778 24.679 1.00 60.72 97 GLU A C 1
ATOM 743 O O . GLU A 1 97 ? -7.872 9.805 23.526 1.00 60.72 97 GLU A O 1
ATOM 748 N N . THR A 1 98 ? -7.810 10.708 25.560 1.00 51.72 98 THR A N 1
ATOM 749 C CA . THR A 1 98 ? -8.266 12.021 25.092 1.00 51.72 98 THR A CA 1
ATOM 750 C C . THR A 1 98 ? -7.031 12.909 24.955 1.00 51.72 98 THR A C 1
ATOM 752 O O . THR A 1 98 ? -6.448 13.259 25.988 1.00 51.72 98 THR A O 1
ATOM 755 N N . PRO A 1 99 ? -6.624 13.338 23.749 1.00 48.75 99 PRO A N 1
ATOM 756 C CA . PRO A 1 99 ? -5.735 14.483 23.625 1.00 48.75 99 PRO A CA 1
ATOM 757 C C . PRO A 1 99 ? -6.547 15.728 24.010 1.00 48.75 99 PRO A C 1
ATOM 759 O O . PRO A 1 99 ? -7.213 16.330 23.173 1.00 48.75 99 PRO A O 1
ATOM 762 N N . GLY A 1 100 ? -6.586 16.070 25.300 1.00 52.19 100 GLY A N 1
ATOM 763 C CA . GLY A 1 100 ? -7.353 17.238 25.746 1.00 52.19 100 GLY A CA 1
ATOM 764 C C . GLY A 1 100 ? -7.670 17.367 27.231 1.00 52.19 100 GLY A C 1
ATOM 765 O O . GLY A 1 100 ? -8.207 18.400 27.612 1.00 52.19 100 GLY A O 1
ATOM 766 N N . GLN A 1 101 ? -7.336 16.399 28.085 1.00 52.06 101 GLN A N 1
ATOM 767 C CA . GLN A 1 101 ? -7.565 16.554 29.522 1.00 52.06 101 GLN A CA 1
ATOM 768 C C . GLN A 1 101 ? -6.265 16.958 30.222 1.00 52.06 101 GLN A C 1
ATOM 770 O O . GLN A 1 101 ? -5.554 16.131 30.790 1.00 52.06 101 GLN A O 1
ATOM 775 N N . PHE A 1 102 ? -5.949 18.257 30.156 1.00 48.53 102 PHE A N 1
ATOM 776 C CA . PHE A 1 102 ? -5.162 18.879 31.215 1.00 48.53 102 PHE A CA 1
ATOM 777 C C . PHE A 1 102 ? -5.981 18.727 32.495 1.00 48.53 102 PHE A C 1
ATOM 779 O O . PHE A 1 102 ? -7.118 19.189 32.573 1.00 48.53 102 PHE A O 1
ATOM 786 N N . VAL A 1 103 ? -5.431 17.998 33.457 1.00 52.41 103 VAL A N 1
ATOM 787 C CA . VAL A 1 103 ? -5.903 18.068 34.835 1.00 52.41 103 VAL A CA 1
ATOM 788 C C . VAL A 1 103 ? -5.675 19.507 35.313 1.00 52.41 103 VAL A C 1
ATOM 790 O O . VAL A 1 103 ? -4.551 20.003 35.222 1.00 52.41 103 VAL A O 1
ATOM 793 N N . GLU A 1 104 ? -6.746 20.194 35.714 1.00 44.12 104 GLU A N 1
ATOM 794 C CA . GLU A 1 104 ? -6.653 21.408 36.542 1.00 44.12 104 GLU A CA 1
ATOM 795 C C . GLU A 1 104 ? -6.172 21.051 37.953 1.00 44.12 104 GLU A C 1
ATOM 797 O O . GLU A 1 104 ? -6.597 19.989 38.474 1.00 44.12 104 GLU A O 1
#

Secondary structure (DSSP, 8-state):
-PPP----SHHHHHHTTPPEES-SS-EEE-TTS-EEE--PPPP----TT-----TT-SS---------EEEE-TTT--EEEESSGGGSPTT-EE----TT----

Radius of gyration: 27.74 Å; Cα contacts (8 Å, |Δi|>4): 115; chains: 1; bounding box: 48×38×77 Å

pLDDT: mean 80.03, std 16.86, range [43.94, 96.94]

Foldseek 3Di:
DPDDDPDDAPVSLVVVVFDWDPDVQIWGADPVGDIHGDDDDPDPPPPVPPDDPDPPPPDDPPPWDQDFWWWAQPVPRDIDTDRTPVRDDPRIGTDDDDPDDDDD

Sequence (104 aa):
EPPQKEVASFEECFAAGNPVMESYPRQCRTVDGKYFVEEIEEPILLPPGELPSVPGSDKEPVFCIQVITPARNPATGEVREFPTPCDVPPGWIPVGETPGQFVE